Protein AF-A0A822GQ56-F1 (afdb_monomer)

Secondary structure (DSSP, 8-state):
-EE-SS-EE-TTTSS-TTS--EEPPTT-EEEE-S--EE-TTS-EE--EEEE-TTS---THHHHHHHHHHHHHT---------

Solvent-accessible surface area (backbone atoms only — not comparable to full-atom values): 5496 Å² total; per-residue (Å²): 89,78,50,70,86,82,55,41,78,43,58,76,77,50,98,61,49,88,46,93,47,64,52,69,62,89,85,71,43,69,44,77,74,53,84,64,46,76,42,99,87,76,48,69,52,53,36,38,33,57,54,54,94,89,53,87,72,75,68,65,73,61,52,59,59,52,53,56,56,60,62,69,74,69,72,84,85,79,81,87,80,136

pLDDT: mean 77.57, std 20.42, range [42.41, 96.69]

Nearest PDB structures (foldseek):
  3bc1-assembly2_E  TM=2.437E-01  e=1.658E+00  Mus musculus
  5xc5-assembly1_A  TM=2.549E-01  e=4.968E+00  Acanthamoeba polyphaga mimivirus

Sequence (82 aa):
MIEAVNGKKVSGYTEFETEDEVILRMGSKFRVKSDPLEQSNGSYLVHLIEIDDDLDQPLASAMNNMELAAAAATQPSIKTTS

Structure (mmCIF, N/CA/C/O backbone):
data_AF-A0A822GQ56-F1
#
_entry.id   AF-A0A822GQ56-F1
#
loop_
_atom_site.group_PDB
_atom_site.id
_atom_site.type_symbol
_atom_site.label_atom_id
_atom_site.label_alt_id
_atom_site.label_comp_id
_atom_site.label_asym_id
_atom_site.label_entity_id
_atom_site.label_seq_id
_atom_site.pdbx_PDB_ins_code
_atom_site.Cartn_x
_atom_site.Cartn_y
_atom_site.Cartn_z
_atom_site.occupancy
_atom_site.B_iso_or_equiv
_atom_site.auth_seq_id
_atom_site.auth_comp_id
_atom_site.auth_asym_id
_atom_site.auth_atom_id
_atom_site.pdbx_PDB_model_num
ATOM 1 N N . MET A 1 1 ? 1.173 1.638 7.885 1.00 90.25 1 MET A N 1
ATOM 2 C CA . MET A 1 1 ? 2.343 1.824 6.991 1.00 90.25 1 MET A CA 1
ATOM 3 C C . MET A 1 1 ? 2.149 0.974 5.748 1.00 90.25 1 MET A C 1
ATOM 5 O O . MET A 1 1 ? 1.528 -0.077 5.864 1.00 90.25 1 MET A O 1
ATOM 9 N N . ILE A 1 2 ? 2.620 1.435 4.588 1.00 93.19 2 ILE A N 1
ATOM 10 C CA . ILE A 1 2 ? 2.525 0.707 3.317 1.00 93.19 2 ILE A CA 1
ATOM 11 C C . ILE A 1 2 ? 3.938 0.553 2.749 1.00 93.19 2 ILE A C 1
ATOM 13 O O . ILE A 1 2 ? 4.634 1.547 2.567 1.00 93.19 2 ILE A O 1
ATOM 17 N N . GLU A 1 3 ? 4.347 -0.682 2.475 1.00 93.94 3 GLU A N 1
ATOM 18 C CA . GLU A 1 3 ? 5.581 -1.018 1.762 1.00 93.94 3 GLU A CA 1
ATOM 19 C C . GLU A 1 3 ? 5.213 -1.411 0.323 1.00 93.94 3 GLU A C 1
ATOM 21 O O . GLU A 1 3 ? 4.622 -2.468 0.112 1.00 93.94 3 GLU A O 1
ATOM 26 N N . ALA A 1 4 ? 5.522 -0.558 -0.658 1.00 91.94 4 ALA A N 1
ATOM 27 C CA . ALA A 1 4 ? 5.231 -0.793 -2.075 1.00 91.94 4 ALA A CA 1
ATOM 28 C C . ALA A 1 4 ? 6.501 -0.677 -2.925 1.00 91.94 4 ALA A C 1
ATOM 30 O O . ALA A 1 4 ? 7.341 0.187 -2.676 1.00 91.94 4 ALA A O 1
ATOM 31 N N . VAL A 1 5 ? 6.628 -1.541 -3.932 1.00 91.06 5 VAL A N 1
ATOM 32 C CA . VAL A 1 5 ? 7.799 -1.629 -4.823 1.00 91.06 5 VAL A CA 1
ATOM 33 C C . VAL A 1 5 ? 7.474 -1.216 -6.257 1.00 91.06 5 VAL A C 1
ATOM 35 O O . VAL A 1 5 ? 8.362 -0.754 -6.970 1.00 91.06 5 VAL A O 1
ATOM 38 N N . ASN A 1 6 ? 6.206 -1.309 -6.672 1.00 92.25 6 ASN A N 1
ATOM 39 C CA . ASN A 1 6 ? 5.778 -1.007 -8.042 1.00 92.25 6 ASN A CA 1
ATOM 40 C C . ASN A 1 6 ? 5.162 0.393 -8.210 1.00 92.25 6 ASN A C 1
ATOM 42 O O . ASN A 1 6 ? 4.705 0.749 -9.302 1.00 92.25 6 ASN A O 1
ATOM 46 N N . GLY A 1 7 ? 5.154 1.201 -7.149 1.00 92.31 7 GLY A N 1
ATOM 47 C CA . GLY A 1 7 ? 4.642 2.568 -7.180 1.00 92.31 7 GLY A CA 1
ATOM 48 C C . GLY A 1 7 ? 5.437 3.495 -8.103 1.00 92.31 7 GLY A C 1
ATOM 49 O O . GLY A 1 7 ? 6.646 3.344 -8.294 1.00 92.31 7 GLY A O 1
ATOM 50 N N . LYS A 1 8 ? 4.754 4.485 -8.683 1.00 94.38 8 LYS A N 1
ATOM 51 C CA . LYS A 1 8 ? 5.382 5.552 -9.472 1.00 94.38 8 LYS A CA 1
ATOM 52 C C . LYS A 1 8 ? 5.337 6.860 -8.704 1.00 94.38 8 LYS A C 1
ATOM 54 O O . LYS A 1 8 ? 4.257 7.305 -8.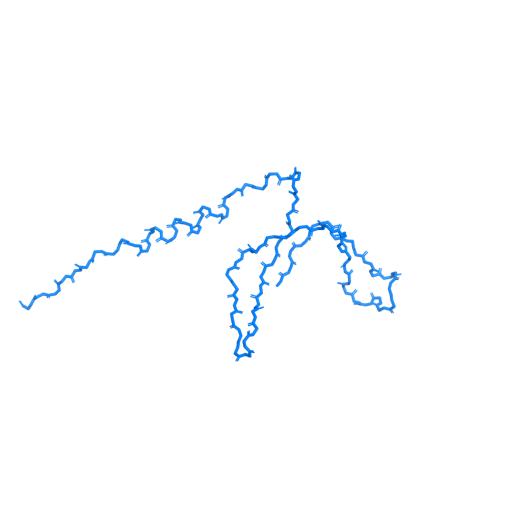328 1.00 94.38 8 LYS A O 1
ATOM 59 N N . LYS A 1 9 ? 6.503 7.480 -8.508 1.00 93.19 9 LYS A N 1
ATOM 60 C CA . LYS A 1 9 ? 6.586 8.848 -7.994 1.00 93.19 9 LYS A CA 1
ATOM 61 C C . LYS A 1 9 ? 6.000 9.801 -9.032 1.00 93.19 9 LYS A C 1
ATOM 63 O O . LYS A 1 9 ? 6.364 9.710 -10.205 1.00 93.19 9 LYS A O 1
ATOM 68 N N . VAL A 1 10 ? 5.125 10.698 -8.594 1.00 93.38 10 VAL A N 1
ATOM 69 C CA . VAL A 1 10 ? 4.448 11.663 -9.478 1.00 93.38 10 VAL A CA 1
ATOM 70 C C . VAL A 1 10 ? 4.715 13.123 -9.107 1.00 93.38 10 VAL A C 1
ATOM 72 O O . VAL A 1 10 ? 4.127 14.020 -9.703 1.00 93.38 10 VAL A O 1
ATOM 75 N N . SER A 1 11 ? 5.662 13.379 -8.197 1.00 88.44 11 SER A N 1
ATOM 76 C CA . SER A 1 11 ? 6.146 14.735 -7.901 1.00 88.44 11 SER A CA 1
ATOM 77 C C . SER A 1 11 ? 6.555 15.463 -9.189 1.00 88.44 11 SER A C 1
ATOM 79 O O . SER A 1 11 ? 7.340 14.915 -9.970 1.00 88.44 11 SER A O 1
ATOM 81 N N . GLY A 1 12 ? 6.044 16.678 -9.397 1.00 87.56 12 GLY A N 1
ATOM 82 C CA . GLY A 1 12 ? 6.247 17.467 -10.622 1.00 87.56 12 GLY A CA 1
ATOM 83 C C . GLY A 1 12 ? 5.209 17.223 -11.726 1.00 87.56 12 GLY A C 1
ATOM 84 O O . GLY A 1 12 ? 5.247 17.888 -12.757 1.00 87.56 12 GLY A O 1
ATOM 85 N N . TYR A 1 13 ? 4.279 16.282 -11.528 1.00 89.88 13 TYR A N 1
ATOM 86 C CA . TYR A 1 13 ? 3.100 16.095 -12.384 1.00 89.88 13 TYR A CA 1
ATOM 87 C C . TYR A 1 13 ? 1.790 16.480 -11.683 1.00 89.88 13 TYR A C 1
ATOM 89 O O . TYR A 1 13 ? 0.749 16.533 -12.340 1.00 89.88 13 TYR A O 1
ATOM 97 N N . THR A 1 14 ? 1.824 16.721 -10.370 1.00 91.56 14 THR A N 1
ATOM 98 C CA . THR A 1 14 ? 0.658 17.047 -9.539 1.00 91.56 14 THR A CA 1
ATOM 99 C C . THR A 1 14 ? 0.752 18.466 -8.978 1.00 91.56 14 THR A C 1
ATOM 101 O O . THR A 1 14 ? 1.815 19.082 -8.993 1.00 91.56 14 THR A O 1
ATOM 104 N N . GLU A 1 15 ? -0.385 19.012 -8.535 1.00 92.25 15 GLU A N 1
ATOM 105 C CA . GLU A 1 15 ? -0.516 20.412 -8.094 1.00 92.25 15 GLU A CA 1
ATOM 106 C C . GLU A 1 15 ? 0.404 20.758 -6.910 1.00 92.25 15 GLU A C 1
ATOM 108 O O . GLU A 1 15 ? 0.866 21.893 -6.791 1.00 92.25 15 GLU A O 1
ATOM 113 N N . PHE A 1 16 ? 0.719 19.772 -6.066 1.00 89.94 16 PHE A N 1
ATOM 114 C CA . PHE A 1 16 ? 1.529 19.941 -4.862 1.00 89.94 16 PHE A CA 1
ATOM 115 C C . PHE A 1 16 ? 2.870 19.216 -5.001 1.00 89.94 16 PHE A C 1
ATOM 117 O O . PHE A 1 16 ? 3.104 18.152 -4.438 1.00 89.94 16 PHE A O 1
ATOM 124 N N . GLU A 1 17 ? 3.788 19.820 -5.754 1.00 86.75 17 GLU A N 1
ATOM 125 C CA . GLU A 1 17 ? 5.061 19.193 -6.145 1.00 86.75 17 GLU A CA 1
ATOM 126 C C . GLU A 1 17 ? 5.982 18.799 -4.980 1.00 86.75 17 GLU A C 1
ATOM 128 O O . GLU A 1 17 ? 6.875 17.967 -5.151 1.00 86.75 17 GLU A O 1
ATOM 133 N N . THR A 1 18 ? 5.794 19.404 -3.806 1.00 91.50 18 THR A N 1
ATOM 134 C CA . THR A 1 18 ? 6.590 19.127 -2.604 1.00 91.50 18 THR A CA 1
ATOM 135 C C . THR A 1 18 ? 6.110 17.905 -1.828 1.00 91.50 18 THR A C 1
ATOM 137 O O . THR A 1 18 ? 6.760 17.520 -0.859 1.00 91.50 18 THR A O 1
ATOM 140 N N . GLU A 1 19 ? 4.973 17.321 -2.203 1.00 92.31 19 GLU A N 1
ATOM 141 C CA . GLU A 1 19 ? 4.474 16.100 -1.581 1.00 92.31 19 GLU A CA 1
ATOM 142 C C . GLU A 1 19 ? 5.173 14.860 -2.154 1.00 92.31 19 GLU A C 1
ATOM 144 O O . GLU A 1 19 ? 5.461 14.755 -3.350 1.00 92.31 19 GLU A O 1
ATOM 149 N N . ASP A 1 20 ? 5.423 13.875 -1.289 1.00 89.44 20 ASP A N 1
ATOM 150 C CA . ASP A 1 20 ? 5.963 12.573 -1.687 1.00 89.44 20 ASP A CA 1
ATOM 151 C C . ASP A 1 20 ? 4.836 11.649 -2.170 1.00 89.44 20 ASP A C 1
ATOM 153 O O . ASP A 1 20 ? 4.539 10.603 -1.590 1.00 89.44 20 ASP A O 1
ATOM 157 N N . GLU A 1 21 ? 4.183 12.069 -3.254 1.00 92.75 21 GLU A N 1
ATOM 158 C CA . GLU A 1 21 ? 3.062 11.350 -3.844 1.00 92.75 21 GLU A CA 1
ATOM 159 C C . GLU A 1 21 ? 3.532 10.174 -4.714 1.00 92.75 21 GLU A C 1
ATOM 161 O O . GLU A 1 21 ? 4.417 10.289 -5.578 1.00 92.75 21 GLU A O 1
ATOM 166 N N . VAL A 1 22 ? 2.899 9.020 -4.494 1.00 92.88 22 VAL A N 1
ATOM 167 C CA . VAL A 1 22 ? 3.152 7.776 -5.221 1.00 92.88 22 VAL A CA 1
ATOM 168 C C . VAL A 1 22 ? 1.827 7.183 -5.687 1.00 92.88 22 VAL A C 1
ATOM 170 O O . VAL A 1 22 ? 0.947 6.904 -4.875 1.00 92.88 22 VAL A O 1
ATOM 173 N N . ILE A 1 23 ? 1.706 6.925 -6.991 1.00 94.00 23 ILE A N 1
ATOM 174 C CA . ILE A 1 23 ? 0.549 6.231 -7.566 1.00 94.00 23 ILE A CA 1
ATOM 175 C C . ILE A 1 23 ? 0.842 4.736 -7.676 1.00 94.00 23 ILE A C 1
ATOM 177 O O . ILE A 1 23 ? 1.857 4.317 -8.242 1.00 94.00 23 ILE A O 1
ATOM 181 N N . LEU A 1 24 ? -0.092 3.936 -7.166 1.00 94.06 24 LEU A N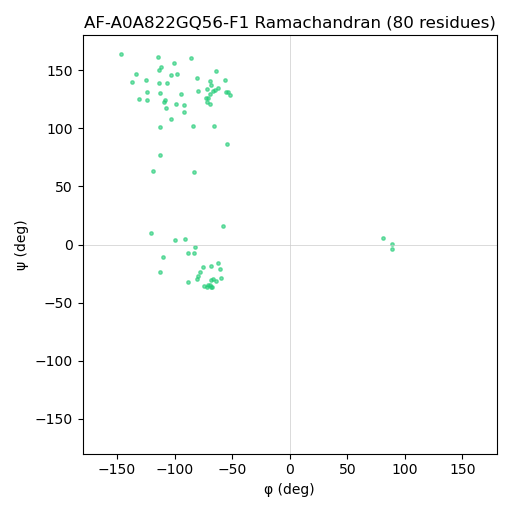 1
ATOM 182 C CA . LEU A 1 24 ? -0.134 2.486 -7.324 1.00 94.06 24 LEU A CA 1
ATOM 183 C C . LEU A 1 24 ? -1.096 2.116 -8.452 1.00 94.06 24 LEU A C 1
ATOM 185 O O . LEU A 1 24 ? -2.111 2.782 -8.671 1.00 94.06 24 LEU A O 1
ATOM 189 N N . ARG A 1 25 ? -0.793 1.038 -9.175 1.00 93.50 25 ARG A N 1
ATOM 190 C CA . ARG A 1 25 ? -1.661 0.572 -10.256 1.00 93.50 25 ARG A CA 1
ATOM 191 C C . ARG A 1 25 ? -2.959 0.020 -9.668 1.00 93.50 25 ARG A C 1
ATOM 193 O O . ARG A 1 25 ? -2.957 -0.696 -8.669 1.00 93.50 25 ARG A O 1
ATOM 200 N N . MET A 1 26 ? -4.082 0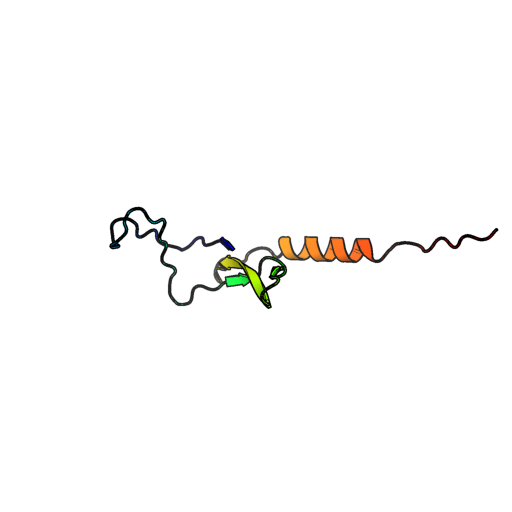.292 -10.330 1.00 93.38 26 MET A N 1
ATOM 201 C CA . MET A 1 26 ? -5.330 -0.399 -10.006 1.00 93.38 26 MET A CA 1
ATOM 202 C C . MET A 1 26 ? -5.131 -1.915 -10.100 1.00 93.38 26 MET A C 1
ATOM 204 O O . MET A 1 26 ? -4.591 -2.416 -11.087 1.00 93.38 26 MET A O 1
ATOM 208 N N . GLY A 1 27 ? -5.571 -2.630 -9.067 1.00 92.06 27 GLY A N 1
ATOM 209 C CA . GLY A 1 27 ? -5.348 -4.068 -8.943 1.00 92.06 27 GLY A CA 1
ATOM 210 C C . GLY A 1 27 ? -4.045 -4.461 -8.241 1.00 92.06 27 GLY A C 1
ATOM 211 O O . GLY A 1 27 ? -3.829 -5.659 -8.082 1.00 92.06 27 GLY A O 1
ATOM 212 N N . SER A 1 28 ? -3.211 -3.513 -7.782 1.00 92.69 28 SER A N 1
ATOM 213 C CA . SER A 1 28 ? -2.119 -3.818 -6.844 1.00 92.69 28 SER A CA 1
ATOM 214 C C . SER A 1 28 ? -2.671 -4.550 -5.620 1.00 92.69 28 SER A C 1
ATOM 216 O O . SER A 1 28 ? -3.665 -4.131 -5.018 1.00 92.69 28 SER A O 1
ATOM 218 N N . LYS A 1 29 ? -2.027 -5.660 -5.260 1.00 94.06 29 LYS A N 1
ATOM 219 C CA . LYS A 1 29 ? -2.438 -6.523 -4.155 1.00 94.06 29 LYS A CA 1
ATOM 220 C C . LYS A 1 29 ? -1.544 -6.292 -2.949 1.00 94.06 29 LYS A C 1
ATOM 222 O O . LYS A 1 29 ? -0.347 -6.052 -3.077 1.00 94.06 29 LYS A O 1
ATOM 227 N N . PHE A 1 30 ? -2.133 -6.413 -1.767 1.00 93.81 30 PHE A N 1
ATOM 228 C CA . PHE A 1 30 ? -1.437 -6.233 -0.501 1.00 93.81 30 PHE A CA 1
ATOM 229 C C . PHE A 1 30 ? -1.783 -7.365 0.450 1.00 93.81 30 PHE A C 1
ATOM 231 O O . PHE A 1 30 ? -2.920 -7.839 0.478 1.00 93.81 30 PHE A O 1
ATOM 238 N N . ARG A 1 31 ? -0.812 -7.747 1.279 1.00 93.56 31 ARG A N 1
ATOM 239 C CA . ARG A 1 31 ? -1.050 -8.574 2.464 1.00 93.56 31 ARG A CA 1
ATOM 240 C C . ARG A 1 31 ? -0.809 -7.764 3.729 1.00 93.56 31 ARG A C 1
ATOM 242 O O . ARG A 1 31 ? 0.007 -6.841 3.747 1.00 93.56 31 ARG A O 1
ATOM 249 N N . VAL A 1 32 ? -1.496 -8.148 4.798 1.00 93.62 32 VAL A N 1
ATOM 250 C CA . VAL A 1 32 ? -1.219 -7.638 6.142 1.00 93.62 32 VAL A CA 1
ATOM 251 C C . VAL A 1 32 ? 0.091 -8.259 6.631 1.00 93.62 32 VAL A C 1
ATOM 253 O O . VAL A 1 32 ? 0.258 -9.476 6.583 1.00 93.62 32 VAL A O 1
ATOM 256 N N . LYS A 1 33 ? 1.039 -7.420 7.054 1.00 91.00 33 LYS A N 1
ATOM 257 C CA . LYS A 1 33 ? 2.382 -7.838 7.488 1.00 91.00 33 LYS A CA 1
ATOM 258 C C . LYS A 1 33 ? 2.450 -8.190 8.975 1.00 91.00 33 LYS A C 1
ATOM 260 O O . LYS A 1 33 ? 3.252 -9.033 9.363 1.00 91.00 33 LYS A O 1
ATOM 265 N N . SER A 1 34 ? 1.647 -7.529 9.801 1.00 90.12 34 SER A N 1
ATOM 266 C CA . SER A 1 34 ? 1.655 -7.664 11.260 1.00 90.12 34 SER A CA 1
ATOM 267 C C . SER A 1 34 ? 0.253 -7.490 11.824 1.00 90.12 34 SER A C 1
ATOM 269 O O . SER A 1 34 ? -0.615 -6.933 11.147 1.00 90.12 34 SER A O 1
ATOM 271 N N . ASP A 1 35 ? 0.058 -7.900 13.075 1.00 92.38 35 ASP A N 1
ATOM 272 C CA . ASP A 1 35 ? -1.219 -7.725 13.758 1.00 92.38 35 ASP A CA 1
ATOM 273 C C . ASP A 1 35 ? -1.649 -6.247 13.785 1.00 92.38 35 ASP A C 1
ATOM 275 O O . ASP A 1 35 ? -0.803 -5.351 13.924 1.00 92.38 35 ASP A O 1
ATOM 279 N N . PRO A 1 36 ? -2.954 -5.974 13.610 1.00 93.25 36 PRO A N 1
ATOM 280 C CA . PRO A 1 36 ? -3.483 -4.624 13.660 1.00 93.25 36 PRO A CA 1
ATOM 281 C C . PRO A 1 36 ? -3.390 -4.065 15.083 1.00 93.25 36 PRO A C 1
ATOM 283 O O . PRO A 1 36 ? -3.727 -4.740 16.054 1.00 93.25 36 PRO A O 1
ATOM 286 N N . LEU A 1 37 ? -2.984 -2.803 15.206 1.00 94.69 37 LEU A N 1
ATOM 287 C CA . LEU A 1 37 ? -2.995 -2.094 16.482 1.00 94.69 37 LEU A CA 1
ATOM 288 C C . LEU A 1 37 ? -4.321 -1.348 16.644 1.00 94.69 37 LEU A C 1
ATOM 290 O O . LEU A 1 37 ? -4.589 -0.402 15.903 1.00 94.69 37 LEU A O 1
ATOM 294 N N . GLU A 1 38 ? -5.131 -1.758 17.617 1.00 96.69 38 GLU A N 1
ATOM 295 C CA . GLU A 1 38 ? -6.363 -1.054 17.977 1.00 96.69 38 GLU A CA 1
ATOM 296 C C . GLU A 1 38 ? -6.050 0.265 18.693 1.00 96.69 38 GLU A C 1
ATOM 298 O O . GLU A 1 38 ? -5.208 0.338 19.591 1.00 96.69 38 GLU A O 1
ATOM 303 N N . GLN A 1 39 ? -6.727 1.325 18.273 1.00 96.69 39 GLN A N 1
ATOM 304 C CA . GLN A 1 39 ? -6.604 2.664 18.824 1.00 96.69 39 GLN A CA 1
ATOM 305 C C . GLN A 1 39 ? -7.771 2.950 19.776 1.00 96.69 39 GLN A C 1
ATOM 307 O O . GLN A 1 39 ? -8.849 2.376 19.659 1.00 96.69 39 GLN A O 1
ATOM 312 N N . SER A 1 40 ? -7.590 3.881 20.717 1.00 96.50 40 SER A N 1
ATOM 313 C CA . SER A 1 40 ? -8.600 4.209 21.742 1.00 96.50 40 SER A CA 1
ATOM 314 C C . SER A 1 40 ? -9.923 4.759 21.189 1.00 96.50 40 SER A C 1
ATOM 316 O O . SER A 1 40 ? -10.924 4.793 21.898 1.00 96.50 40 SER A O 1
ATOM 318 N N . ASN A 1 41 ? -9.933 5.192 19.930 1.00 96.12 41 ASN A N 1
ATOM 319 C CA . ASN A 1 41 ? -11.108 5.637 19.179 1.00 96.12 41 ASN A CA 1
ATOM 320 C C . ASN A 1 41 ? -11.798 4.493 18.397 1.00 96.12 41 ASN A C 1
ATOM 322 O O . ASN A 1 41 ? -12.721 4.765 17.632 1.00 96.12 41 ASN A O 1
ATOM 326 N N . GLY A 1 42 ? -11.344 3.245 18.551 1.00 95.88 42 GLY A N 1
ATOM 327 C CA . GLY A 1 42 ? -11.881 2.064 17.872 1.00 95.88 42 GLY A CA 1
ATOM 328 C C . GLY A 1 42 ? -11.387 1.847 16.437 1.00 95.88 42 GLY A C 1
ATOM 329 O O . GLY A 1 42 ? -11.891 0.949 15.765 1.00 95.88 42 GLY A O 1
ATOM 330 N N . SER A 1 43 ? -10.434 2.642 15.930 1.00 95.69 43 SER A N 1
ATOM 331 C CA . SER A 1 43 ? -9.803 2.370 14.630 1.00 95.69 43 SER A CA 1
ATOM 332 C C . SER A 1 43 ? -8.619 1.411 14.747 1.00 95.69 43 SER A C 1
ATOM 334 O O . SER A 1 43 ? -8.023 1.262 15.810 1.00 95.69 43 SER A O 1
ATOM 336 N N . TYR A 1 44 ? -8.243 0.787 13.629 1.00 95.00 44 TYR A N 1
ATOM 337 C CA . TYR A 1 44 ? -7.098 -0.120 13.552 1.00 95.00 44 TYR A CA 1
ATOM 338 C C . TYR A 1 44 ? -5.992 0.471 12.684 1.00 95.00 44 TYR A C 1
ATOM 340 O O . TYR A 1 44 ? -6.225 0.874 11.543 1.00 95.00 44 TYR A O 1
ATOM 348 N N . LEU A 1 45 ? -4.766 0.469 13.202 1.00 95.25 45 LEU A N 1
ATOM 349 C CA . LEU A 1 45 ? -3.570 0.770 12.431 1.00 95.25 45 LEU A CA 1
ATOM 350 C C . LEU A 1 45 ? -3.004 -0.534 11.868 1.00 95.25 45 LEU A C 1
ATOM 352 O O . LEU A 1 45 ? -2.633 -1.436 12.616 1.00 95.25 45 LEU A O 1
ATOM 356 N N . VAL A 1 46 ? -2.921 -0.615 10.538 1.00 95.38 46 VAL A N 1
ATOM 357 C CA . VAL A 1 46 ? -2.426 -1.795 9.813 1.00 95.38 46 VAL A CA 1
ATOM 358 C C . VAL A 1 46 ? -1.115 -1.520 9.078 1.00 95.38 46 VAL A C 1
ATOM 360 O O . VAL A 1 46 ? -0.834 -0.401 8.624 1.00 95.38 46 VAL A O 1
ATOM 363 N N . HIS A 1 47 ? -0.308 -2.571 8.940 1.00 95.88 47 HIS A N 1
ATOM 364 C CA . HIS A 1 47 ? 0.874 -2.583 8.087 1.00 95.88 47 HIS A CA 1
ATOM 365 C C . HIS A 1 47 ? 0.605 -3.446 6.852 1.00 95.88 47 HIS A C 1
ATOM 367 O O . HIS A 1 47 ? 0.370 -4.647 6.974 1.00 95.88 47 HIS A O 1
ATOM 373 N N . LEU A 1 48 ? 0.639 -2.827 5.673 1.00 95.06 48 LEU A N 1
ATOM 374 C CA . LEU A 1 48 ? 0.450 -3.478 4.382 1.00 95.06 48 LEU A CA 1
ATOM 375 C C . LEU A 1 48 ? 1.779 -3.592 3.633 1.00 95.06 48 LEU A C 1
ATOM 377 O O . LEU A 1 48 ? 2.559 -2.643 3.612 1.00 95.06 48 LEU A O 1
ATOM 381 N N . ILE A 1 49 ? 2.005 -4.732 2.989 1.00 95.38 49 ILE A N 1
ATOM 382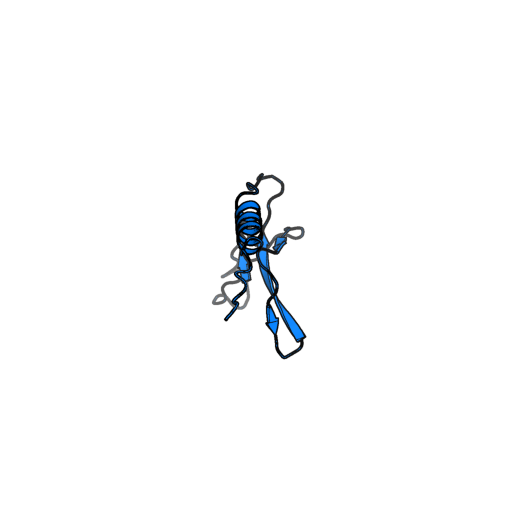 C CA . ILE A 1 49 ? 3.119 -4.945 2.060 1.00 95.38 49 ILE A CA 1
ATOM 383 C C . ILE A 1 49 ? 2.564 -5.391 0.709 1.00 95.38 49 ILE A C 1
ATOM 385 O O . ILE A 1 49 ? 1.692 -6.265 0.657 1.00 95.38 49 ILE A O 1
ATOM 389 N N . GLU A 1 50 ? 3.028 -4.749 -0.362 1.00 94.44 50 GLU A N 1
ATOM 390 C CA . GLU A 1 50 ? 2.678 -5.100 -1.736 1.00 94.44 50 GLU A CA 1
ATOM 391 C C . GLU A 1 50 ? 3.156 -6.522 -2.034 1.00 94.44 50 GLU A C 1
ATOM 393 O O . GLU A 1 50 ? 4.275 -6.908 -1.683 1.00 94.44 50 GLU A O 1
ATOM 398 N N . ILE A 1 51 ? 2.284 -7.307 -2.659 1.00 92.38 51 ILE A N 1
ATOM 399 C CA . ILE A 1 51 ? 2.617 -8.637 -3.161 1.00 92.38 51 ILE A CA 1
ATOM 400 C C . ILE A 1 51 ? 2.553 -8.614 -4.681 1.00 92.38 51 ILE A C 1
ATOM 402 O O . ILE A 1 51 ? 1.657 -8.005 -5.268 1.00 92.38 51 ILE A O 1
ATOM 406 N N . ASP A 1 52 ? 3.518 -9.283 -5.292 1.00 83.62 52 ASP A N 1
ATOM 407 C CA . ASP A 1 52 ? 3.554 -9.535 -6.721 1.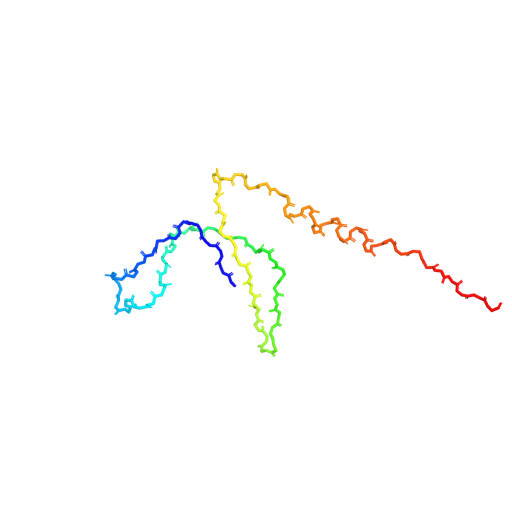00 83.62 52 ASP A CA 1
ATOM 408 C C . ASP A 1 52 ? 3.277 -11.025 -6.917 1.00 83.62 52 ASP A C 1
ATOM 410 O O . ASP A 1 52 ? 3.964 -11.854 -6.318 1.00 83.62 52 ASP A O 1
ATOM 414 N N . ASP A 1 53 ? 2.240 -11.366 -7.681 1.00 65.06 53 ASP A N 1
ATOM 415 C CA . ASP A 1 53 ? 1.876 -12.768 -7.912 1.00 65.06 53 ASP A CA 1
ATOM 416 C C . ASP A 1 53 ? 2.941 -13.497 -8.757 1.00 65.06 53 ASP A C 1
ATOM 418 O O . ASP A 1 53 ? 2.990 -14.725 -8.735 1.00 65.06 53 ASP A O 1
ATOM 422 N N . ASP A 1 54 ? 3.804 -12.755 -9.465 1.00 64.19 54 ASP A N 1
ATOM 423 C CA . ASP A 1 54 ? 4.887 -13.303 -10.293 1.00 64.19 54 ASP A CA 1
ATOM 424 C C . ASP A 1 54 ? 6.198 -13.518 -9.509 1.00 64.19 54 ASP A C 1
ATOM 426 O O . ASP A 1 54 ? 7.154 -14.108 -10.021 1.00 64.19 54 ASP A O 1
ATOM 430 N N . LEU A 1 55 ? 6.262 -13.054 -8.257 1.00 58.16 55 LEU A N 1
ATOM 431 C CA . LEU A 1 55 ? 7.390 -13.279 -7.360 1.00 58.16 55 LEU A CA 1
ATOM 432 C C . LEU A 1 55 ? 6.927 -14.177 -6.217 1.00 58.16 55 LEU A C 1
ATOM 434 O O . LEU A 1 55 ? 6.336 -13.700 -5.248 1.00 58.16 55 LEU A O 1
ATOM 438 N N . ASP A 1 56 ? 7.256 -15.467 -6.300 1.00 53.28 56 ASP A N 1
ATOM 439 C CA . ASP A 1 56 ? 7.181 -16.406 -5.178 1.00 53.28 56 ASP A CA 1
ATOM 440 C C . ASP A 1 56 ? 7.996 -15.849 -3.992 1.00 53.28 56 ASP A C 1
ATOM 442 O O . ASP A 1 56 ? 9.188 -16.125 -3.833 1.00 53.28 56 ASP A O 1
ATOM 446 N N . GLN A 1 57 ? 7.388 -15.013 -3.147 1.00 53.06 57 GLN A N 1
ATOM 447 C CA . GLN A 1 57 ? 8.045 -14.565 -1.928 1.00 53.06 57 GLN A CA 1
ATOM 448 C C . GLN A 1 57 ? 8.120 -15.753 -0.964 1.00 53.06 57 GLN A C 1
ATOM 450 O O . GLN A 1 57 ? 7.086 -16.339 -0.627 1.00 53.06 57 GLN A O 1
ATOM 455 N N . PRO A 1 58 ? 9.316 -16.106 -0.458 1.00 51.09 58 PRO A N 1
ATOM 456 C CA . PRO A 1 58 ? 9.460 -17.240 0.430 1.00 51.09 58 PRO A CA 1
ATOM 457 C C . PRO A 1 58 ? 8.709 -16.962 1.731 1.00 51.09 58 PRO A C 1
ATOM 459 O O . PRO A 1 58 ? 8.873 -15.921 2.374 1.00 51.09 58 PRO A O 1
ATOM 462 N N . LEU A 1 59 ? 7.930 -17.957 2.147 1.00 53.94 59 LEU A N 1
ATOM 463 C CA . LEU A 1 59 ? 7.183 -18.088 3.401 1.00 53.94 59 LEU A CA 1
ATOM 464 C C . LEU A 1 59 ? 8.067 -18.001 4.675 1.00 53.94 59 LEU A C 1
ATOM 466 O O . LEU A 1 59 ? 7.651 -18.409 5.754 1.00 53.94 59 LEU A O 1
ATOM 470 N N . ALA A 1 60 ? 9.302 -17.503 4.578 1.00 50.19 60 ALA A N 1
ATOM 471 C CA . ALA A 1 60 ? 10.296 -17.500 5.647 1.00 50.19 60 ALA A CA 1
ATOM 472 C C . ALA A 1 60 ? 9.901 -16.592 6.826 1.00 50.19 60 ALA A C 1
ATOM 474 O O . ALA A 1 60 ? 10.225 -16.881 7.973 1.00 50.19 60 ALA A O 1
ATOM 475 N N . SER A 1 61 ? 9.144 -15.522 6.574 1.00 51.81 61 SER A N 1
ATOM 476 C CA . SER A 1 61 ? 8.660 -14.619 7.629 1.00 51.81 61 SER A CA 1
ATOM 477 C C . SER A 1 61 ? 7.467 -15.179 8.414 1.00 51.81 61 SER A C 1
ATOM 479 O O . SER A 1 61 ? 7.287 -14.811 9.570 1.00 51.81 61 SER A O 1
ATOM 481 N N . ALA A 1 62 ? 6.686 -16.100 7.837 1.00 52.91 62 ALA A N 1
ATOM 482 C CA . ALA A 1 62 ? 5.566 -16.735 8.539 1.00 52.91 62 ALA A CA 1
ATOM 483 C C . ALA A 1 62 ? 6.027 -17.872 9.471 1.00 52.91 62 ALA A C 1
ATOM 485 O O . ALA A 1 62 ? 5.410 -18.108 10.509 1.00 52.91 62 ALA A O 1
ATOM 486 N N . MET A 1 63 ? 7.133 -18.549 9.138 1.00 50.88 63 MET A N 1
ATOM 487 C CA . MET A 1 63 ? 7.676 -19.643 9.955 1.00 50.88 63 MET A CA 1
ATOM 488 C C . MET A 1 63 ? 8.297 -19.147 11.269 1.00 50.88 63 MET A C 1
ATOM 490 O O . MET A 1 63 ? 8.104 -19.784 12.302 1.00 50.88 63 MET A O 1
ATOM 494 N N . ASN A 1 64 ? 8.929 -17.967 11.273 1.00 52.16 64 ASN A N 1
ATOM 495 C CA . ASN A 1 64 ? 9.505 -17.385 12.494 1.00 52.16 64 ASN A CA 1
ATOM 496 C C . ASN A 1 64 ? 8.443 -17.055 13.561 1.00 52.16 64 ASN A C 1
ATOM 498 O O . ASN A 1 64 ? 8.712 -17.172 14.756 1.00 52.16 64 ASN A O 1
ATOM 502 N N . ASN A 1 65 ? 7.223 -16.697 13.149 1.00 53.34 65 ASN A N 1
ATOM 503 C CA . ASN A 1 65 ? 6.139 -16.376 14.083 1.00 53.34 65 ASN A CA 1
ATOM 504 C C . ASN A 1 65 ? 5.457 -17.632 14.655 1.00 53.34 65 ASN A C 1
ATOM 506 O O . ASN A 1 65 ? 4.963 -17.592 15.781 1.00 53.34 65 ASN A O 1
ATOM 510 N N . MET A 1 66 ? 5.460 -18.759 13.929 1.00 52.41 66 MET A N 1
ATOM 511 C CA . MET A 1 66 ? 4.984 -20.040 14.472 1.00 52.41 66 MET A CA 1
ATOM 512 C C . MET A 1 66 ? 5.977 -20.655 15.464 1.00 52.41 66 MET A C 1
ATOM 514 O O . MET A 1 66 ? 5.556 -21.230 16.466 1.00 52.41 66 MET A O 1
ATOM 518 N N . GLU A 1 67 ? 7.284 -20.505 15.232 1.00 46.75 67 GLU A N 1
ATOM 519 C CA . GLU A 1 67 ? 8.308 -21.041 16.136 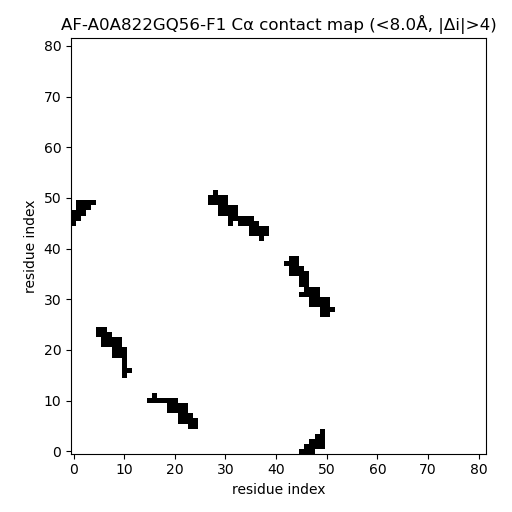1.00 46.75 67 GLU A CA 1
ATOM 520 C C . GLU A 1 67 ? 8.316 -20.322 17.495 1.00 46.75 67 GLU A C 1
ATOM 522 O O . GLU A 1 67 ? 8.432 -20.961 18.543 1.00 46.75 67 GLU A O 1
ATOM 527 N N . LEU A 1 68 ? 8.067 -19.006 17.505 1.00 47.31 68 LEU A N 1
ATOM 528 C CA . LEU A 1 68 ? 7.976 -18.229 18.743 1.00 47.31 68 LEU A CA 1
ATOM 529 C C . LEU A 1 68 ? 6.725 -18.582 19.574 1.00 47.31 68 LEU A C 1
ATOM 531 O O . LEU A 1 68 ? 6.788 -18.622 20.804 1.00 47.31 68 LEU A O 1
ATOM 535 N N . ALA A 1 69 ? 5.606 -18.905 18.916 1.00 52.62 69 ALA A N 1
ATOM 536 C CA . ALA A 1 69 ? 4.384 -19.364 19.579 1.00 52.62 69 ALA A CA 1
ATOM 537 C C . ALA A 1 69 ? 4.519 -20.793 20.141 1.00 52.62 69 ALA A C 1
ATOM 539 O O . ALA A 1 69 ? 4.029 -21.077 21.236 1.00 52.62 69 ALA A O 1
ATOM 540 N N . ALA A 1 70 ? 5.227 -21.683 19.437 1.00 50.97 70 ALA A N 1
ATOM 541 C CA . ALA A 1 70 ? 5.497 -23.042 19.907 1.00 50.97 70 ALA A CA 1
ATOM 542 C C . ALA A 1 70 ? 6.455 -23.066 21.116 1.00 50.97 70 ALA A C 1
ATOM 544 O O . ALA A 1 70 ? 6.259 -23.849 22.047 1.00 50.97 70 ALA A O 1
ATOM 545 N N . ALA A 1 71 ? 7.446 -22.168 21.154 1.00 50.50 71 ALA A N 1
ATOM 546 C CA . ALA A 1 71 ? 8.378 -22.053 22.277 1.00 50.50 71 ALA A CA 1
ATOM 547 C C . ALA A 1 71 ? 7.713 -21.527 23.568 1.00 50.50 71 ALA A C 1
ATOM 549 O O . ALA A 1 71 ? 8.099 -21.926 24.667 1.00 50.50 71 ALA A O 1
ATOM 550 N N . ALA A 1 72 ? 6.680 -20.683 23.460 1.00 49.53 72 ALA A N 1
ATOM 551 C CA . ALA A 1 72 ? 5.962 -20.133 24.615 1.00 49.53 72 ALA A CA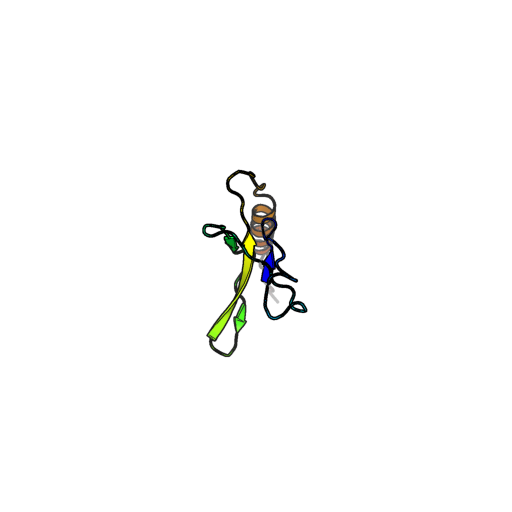 1
ATOM 552 C C . ALA A 1 72 ? 5.000 -21.133 25.292 1.00 49.53 72 ALA A C 1
ATOM 554 O O . ALA A 1 72 ? 4.643 -20.949 26.456 1.00 49.53 72 ALA A O 1
ATOM 555 N N . ALA A 1 73 ? 4.604 -22.210 24.604 1.00 52.41 73 ALA A N 1
ATOM 556 C CA . ALA A 1 73 ? 3.663 -23.210 25.122 1.00 52.41 73 ALA A CA 1
ATOM 557 C C . ALA A 1 73 ? 4.304 -24.271 26.043 1.00 52.41 73 ALA A C 1
ATOM 559 O O . ALA A 1 73 ? 3.596 -25.122 26.582 1.00 52.41 73 ALA A O 1
ATOM 560 N N . THR A 1 74 ? 5.624 -24.223 26.261 1.00 50.97 74 THR A N 1
ATOM 561 C CA . THR A 1 74 ? 6.357 -25.242 27.032 1.00 50.97 74 THR A CA 1
ATOM 562 C C . THR A 1 74 ? 7.024 -24.645 28.277 1.00 50.97 74 THR A C 1
ATOM 564 O O . THR A 1 74 ? 8.244 -24.664 28.410 1.00 50.97 74 THR A O 1
ATOM 567 N N . GLN A 1 75 ? 6.243 -24.114 29.224 1.00 49.28 75 GLN A N 1
ATOM 568 C CA . GLN A 1 75 ? 6.735 -23.896 30.592 1.00 49.28 75 GLN A CA 1
ATOM 569 C C . GLN A 1 75 ? 6.277 -25.043 31.509 1.00 49.28 75 GLN A C 1
ATOM 571 O O . GLN A 1 75 ? 5.071 -25.250 31.662 1.00 49.28 75 GLN A O 1
ATOM 576 N N . PRO A 1 76 ? 7.191 -25.795 32.154 1.00 45.09 76 PRO A N 1
ATOM 577 C CA . PRO A 1 76 ? 6.807 -26.751 33.181 1.00 45.09 76 PRO A CA 1
ATOM 578 C C . PRO A 1 76 ? 6.372 -26.000 34.446 1.00 45.09 76 PRO A C 1
ATOM 580 O O . PRO A 1 76 ? 7.122 -25.214 35.023 1.00 45.09 76 PRO A O 1
ATOM 583 N N . SER A 1 77 ? 5.140 -26.262 34.883 1.00 43.16 77 SER A N 1
ATOM 584 C CA . SER A 1 77 ? 4.596 -25.798 36.159 1.00 43.16 77 SER A CA 1
ATOM 585 C C . SER A 1 77 ? 5.362 -26.461 37.309 1.00 43.16 77 SER A C 1
ATOM 587 O O . SER A 1 77 ? 5.152 -27.637 37.611 1.00 43.16 77 SER A O 1
ATOM 58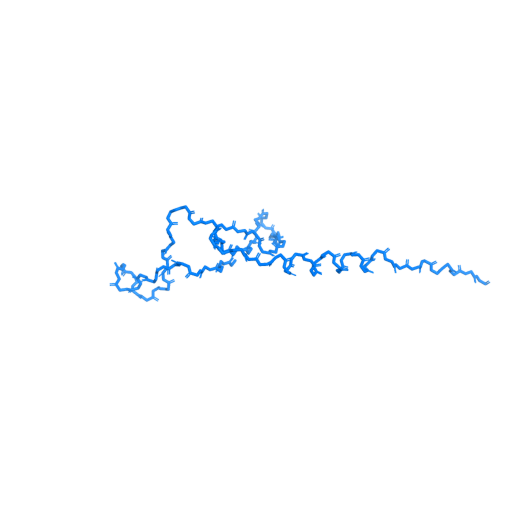9 N N . ILE A 1 78 ? 6.278 -25.729 37.942 1.00 48.28 78 ILE A N 1
ATOM 590 C CA . ILE A 1 78 ? 6.959 -26.193 39.154 1.00 48.28 78 ILE A CA 1
ATOM 591 C C . ILE A 1 78 ? 6.040 -25.871 40.338 1.00 48.28 78 ILE A C 1
ATOM 593 O O . ILE A 1 78 ? 5.928 -24.720 40.756 1.00 48.28 78 ILE A O 1
ATOM 597 N N . LYS A 1 79 ? 5.330 -26.882 40.854 1.00 43.75 79 LYS A N 1
ATOM 598 C CA . LYS A 1 79 ? 4.528 -26.754 42.079 1.00 43.75 79 LYS A CA 1
ATOM 599 C C . LYS A 1 79 ? 5.444 -26.595 43.294 1.00 43.75 79 LYS A C 1
ATOM 601 O O . LYS A 1 79 ? 6.235 -27.480 43.601 1.00 43.75 79 LYS A O 1
ATOM 606 N N . THR A 1 80 ? 5.279 -25.483 44.001 1.00 42.41 80 THR A N 1
ATOM 607 C CA . THR A 1 80 ? 5.776 -25.249 45.361 1.00 42.41 80 THR A CA 1
ATOM 608 C C . THR A 1 80 ? 5.011 -26.124 46.356 1.00 42.41 80 THR A C 1
ATOM 610 O O . THR A 1 80 ? 3.781 -26.079 46.378 1.00 42.41 80 THR A O 1
ATOM 613 N N . THR A 1 81 ? 5.714 -26.854 47.221 1.00 46.78 81 THR A N 1
ATOM 614 C CA . THR A 1 81 ? 5.159 -27.348 48.491 1.00 46.78 81 THR A CA 1
ATOM 615 C C . THR A 1 81 ? 6.172 -27.170 49.616 1.00 46.78 81 THR A C 1
AT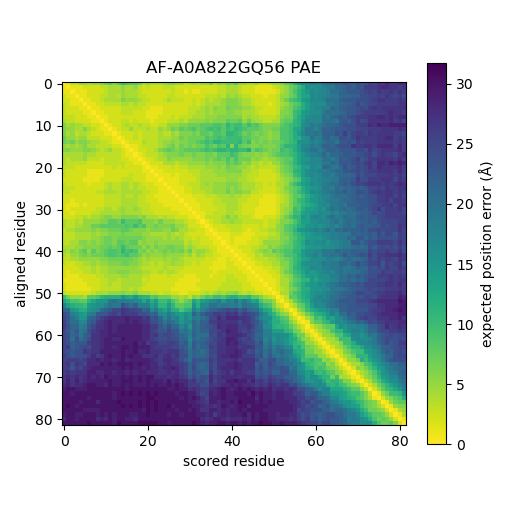OM 617 O O . THR A 1 81 ? 7.372 -27.322 49.394 1.00 46.78 81 THR A O 1
ATOM 620 N N . SER A 1 82 ? 5.611 -26.772 50.759 1.00 51.47 82 SER A N 1
ATOM 621 C CA . SER A 1 82 ? 6.191 -26.304 52.021 1.00 51.47 82 SER A CA 1
ATOM 622 C C . SER A 1 82 ? 7.140 -27.254 52.737 1.00 51.47 82 SER A C 1
ATOM 624 O O . SER A 1 82 ? 7.040 -28.479 52.515 1.00 51.47 82 SER A O 1
#

Radius of gyration: 20.96 Å; Cα contacts (8 Å, |Δi|>4): 73; chains: 1; bounding box: 22×48×64 Å

Mean predicted aligned error: 13.93 Å

Foldseek 3Di:
DEAEDQWDACQVVDPCNPDRDTDDDPVFDWDFLDDWDADPVRDTDTYIYTDDPVDPDDCVSVVVVVVVVVVVVDDDDDDDDD